Protein AF-A0A7S3U5R2-F1 (afdb_monomer_lite)

Radius of gyration: 21.7 Å; chains: 1; bounding box: 45×23×63 Å

Sequence (100 aa):
ERVALLCGLASLLRDGGDGLICQLASTNTTIVLGCMDEHAQNYASVAVIDDGSCAYPGCTDPFAPNYDSAATENDGSCEETRVGCMMPLALNYDPSATRS

Foldseek 3Di:
DVVCVVLVQFDWDDDPAFWIWGQDPVPRDIATEGACDPQFPSHDVRHPYYPVRGADEDCCPPQFPGHDPPHPDHPVPGHDAADADCDPPDPRHDVPGSHD

Organism: NCBI:txid141414

Structure (mmCIF, N/CA/C/O backbone):
data_AF-A0A7S3U5R2-F1
#
_entry.id   AF-A0A7S3U5R2-F1
#
loop_
_atom_site.group_PDB
_atom_site.id
_atom_site.type_symbol
_atom_site.label_atom_id
_atom_site.label_alt_id
_atom_site.label_comp_id
_atom_site.label_asym_id
_atom_site.label_entity_id
_atom_site.label_seq_id
_atom_site.pdbx_PDB_ins_code
_atom_site.Cartn_x
_atom_site.Cartn_y
_atom_site.Cartn_z
_atom_site.occupancy
_atom_site.B_iso_or_equiv
_atom_site.auth_seq_id
_atom_site.auth_comp_id
_atom_site.auth_asym_id
_atom_site.auth_atom_id
_atom_site.pdbx_PDB_model_num
ATOM 1 N N . GLU A 1 1 ? 0.368 6.246 18.305 1.00 51.28 1 GLU A N 1
ATOM 2 C CA . GLU A 1 1 ? 0.409 6.755 19.705 1.00 51.28 1 GLU A CA 1
ATOM 3 C C . GLU A 1 1 ? -0.968 6.977 20.374 1.00 51.28 1 GLU A C 1
ATOM 5 O O . GLU A 1 1 ? -1.008 7.406 21.519 1.00 51.28 1 GLU A O 1
ATOM 10 N N . ARG A 1 2 ? -2.110 6.634 19.741 1.00 50.72 2 ARG A N 1
ATOM 11 C CA . ARG A 1 2 ? -3.461 6.739 20.354 1.00 50.72 2 ARG A CA 1
ATOM 12 C C . ARG A 1 2 ? -3.969 5.442 21.010 1.00 50.72 2 ARG A C 1
ATOM 14 O O . ARG A 1 2 ? -4.756 5.496 21.948 1.00 50.72 2 ARG A O 1
ATOM 21 N N . VAL A 1 3 ? -3.455 4.294 20.566 1.00 49.22 3 VAL A N 1
ATOM 22 C CA . VAL A 1 3 ? -3.821 2.940 21.028 1.00 49.22 3 VAL A CA 1
ATOM 23 C C . VAL A 1 3 ? -3.430 2.686 22.494 1.00 49.22 3 VAL A C 1
ATOM 25 O O . VAL A 1 3 ? -4.206 2.128 23.269 1.00 49.22 3 VAL A O 1
ATOM 28 N N . ALA A 1 4 ? -2.261 3.180 22.917 1.00 51.50 4 ALA A N 1
ATOM 29 C CA . ALA A 1 4 ? -1.753 3.007 24.281 1.00 51.50 4 ALA A CA 1
ATOM 30 C C . ALA A 1 4 ? -2.561 3.774 25.348 1.00 51.50 4 ALA A C 1
ATOM 32 O O . ALA A 1 4 ? -2.588 3.367 26.507 1.00 51.50 4 ALA A O 1
ATOM 33 N N . LEU A 1 5 ? -3.244 4.862 24.969 1.00 53.16 5 LEU A N 1
ATOM 34 C CA . LEU A 1 5 ? -3.996 5.699 25.910 1.00 53.16 5 LEU A CA 1
ATOM 35 C C . LEU A 1 5 ? -5.366 5.095 26.273 1.00 53.16 5 LEU A C 1
ATOM 37 O O . LEU A 1 5 ? -5.863 5.328 27.369 1.00 53.16 5 LEU A O 1
ATOM 41 N N . LEU A 1 6 ? -5.954 4.292 25.376 1.00 55.44 6 LEU A N 1
ATOM 42 C CA . LEU A 1 6 ? -7.239 3.609 25.589 1.00 55.44 6 LEU A CA 1
ATOM 43 C C . LEU A 1 6 ? -7.082 2.244 26.276 1.00 55.44 6 LEU A C 1
ATOM 45 O O . LEU A 1 6 ? -7.951 1.848 27.048 1.00 55.44 6 LEU A O 1
ATOM 49 N N . CYS A 1 7 ? -5.962 1.550 26.052 1.00 58.34 7 CYS A N 1
ATOM 50 C CA . CYS A 1 7 ? -5.695 0.234 26.644 1.00 58.34 7 CYS A CA 1
ATOM 51 C C . CYS A 1 7 ? -4.792 0.285 27.899 1.00 58.34 7 CYS A C 1
ATOM 53 O O . CYS A 1 7 ? -4.473 -0.751 28.473 1.00 58.34 7 CYS A O 1
ATOM 55 N N . GLY A 1 8 ? -4.418 1.476 28.389 1.00 54.81 8 GLY A N 1
ATOM 56 C CA . GLY A 1 8 ? -3.491 1.668 29.521 1.00 54.81 8 GLY A CA 1
ATOM 57 C C . GLY A 1 8 ? -3.913 1.071 30.879 1.00 54.81 8 GLY A C 1
ATOM 58 O O . GLY A 1 8 ? -3.125 1.107 31.820 1.00 54.81 8 GLY A O 1
ATOM 59 N N . LEU A 1 9 ? -5.126 0.512 30.994 1.00 54.41 9 LEU A N 1
ATOM 60 C CA . LEU A 1 9 ? -5.636 -0.202 32.177 1.00 54.41 9 LEU A CA 1
ATOM 61 C C . LEU A 1 9 ? -6.195 -1.608 31.857 1.00 54.41 9 LEU A C 1
ATOM 63 O O . LEU A 1 9 ? -6.802 -2.228 32.729 1.00 54.41 9 LEU A O 1
ATOM 67 N N . ALA A 1 10 ? -6.038 -2.108 30.626 1.00 56.66 10 ALA A N 1
ATOM 68 C CA . ALA A 1 10 ? -6.632 -3.367 30.168 1.00 56.66 10 ALA A CA 1
ATOM 69 C C . ALA A 1 10 ? -5.574 -4.460 29.936 1.00 56.66 10 ALA A C 1
ATOM 71 O O . ALA A 1 10 ? -4.427 -4.184 29.590 1.00 56.66 10 ALA A O 1
ATOM 72 N N . SER A 1 11 ? -5.962 -5.724 30.129 1.00 60.22 11 SER A N 1
ATOM 73 C CA . SER A 1 11 ? -5.124 -6.877 29.784 1.00 60.22 11 SER A CA 1
ATOM 74 C C . SER A 1 11 ? -5.181 -7.124 28.276 1.00 60.22 11 SER A C 1
ATOM 76 O O . SER A 1 11 ? -6.268 -7.293 27.727 1.00 60.22 11 SER A O 1
ATOM 78 N N . LEU A 1 12 ? -4.015 -7.148 27.625 1.00 59.84 12 LEU A N 1
ATOM 79 C CA . LEU A 1 12 ? -3.872 -7.521 26.218 1.00 59.84 12 LEU A CA 1
ATOM 80 C C . LEU A 1 12 ? -4.066 -9.033 26.072 1.00 59.84 12 LEU A C 1
ATOM 82 O O . LEU A 1 12 ? -3.229 -9.812 26.532 1.00 59.84 12 LEU A O 1
ATOM 86 N N . LEU A 1 13 ? -5.156 -9.445 25.431 1.00 58.34 13 LEU A N 1
ATOM 87 C CA . LEU A 1 13 ? -5.396 -10.836 25.061 1.00 58.34 13 LEU A CA 1
ATOM 88 C C . LEU A 1 13 ? -5.142 -10.974 23.554 1.00 58.34 13 LEU A C 1
ATOM 90 O O . LEU A 1 13 ? -5.731 -10.251 22.750 1.00 58.34 13 LEU A O 1
ATOM 94 N N . ARG A 1 14 ? -4.215 -11.864 23.175 1.00 55.88 14 ARG A N 1
ATOM 95 C CA . ARG A 1 14 ? -3.975 -12.227 21.770 1.00 55.88 14 ARG A CA 1
ATOM 96 C C . ARG A 1 14 ? -5.029 -13.259 21.395 1.00 55.88 14 ARG A C 1
ATOM 98 O O . ARG A 1 14 ? -4.943 -14.380 21.895 1.00 55.88 14 ARG A O 1
ATOM 105 N N . ASP A 1 15 ? -6.003 -12.887 20.573 1.00 52.31 15 ASP A N 1
ATOM 106 C CA . ASP A 1 15 ? -6.906 -13.876 19.996 1.00 52.31 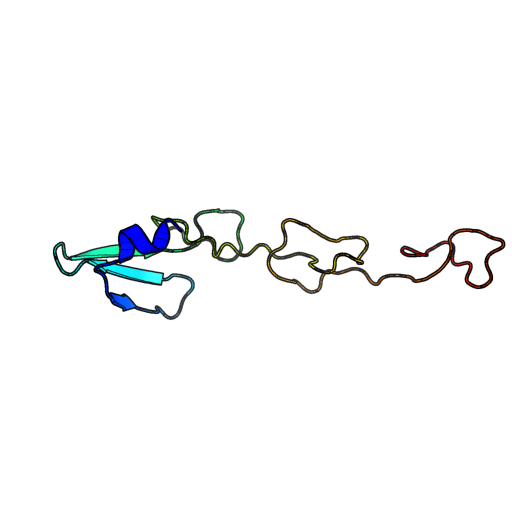15 ASP A CA 1
ATOM 107 C C . ASP A 1 15 ? -6.278 -14.443 18.719 1.00 52.31 15 ASP A C 1
ATOM 109 O O . ASP A 1 15 ? -5.510 -13.771 18.030 1.00 52.31 15 ASP A O 1
ATOM 113 N N . GLY A 1 16 ? -6.533 -15.716 18.437 1.00 51.75 16 GLY A N 1
ATOM 114 C CA . GLY A 1 16 ? -5.881 -16.472 17.362 1.00 51.75 16 GLY A CA 1
ATOM 115 C C . GLY A 1 16 ? -6.290 -16.083 15.935 1.00 51.75 16 GLY A C 1
ATOM 116 O O . GLY A 1 16 ? -6.087 -16.891 15.033 1.00 51.75 16 GLY A O 1
ATOM 117 N N . GLY A 1 17 ? -6.871 -14.899 15.732 1.00 54.09 17 GLY A N 1
ATOM 118 C CA . GLY A 1 17 ? -7.315 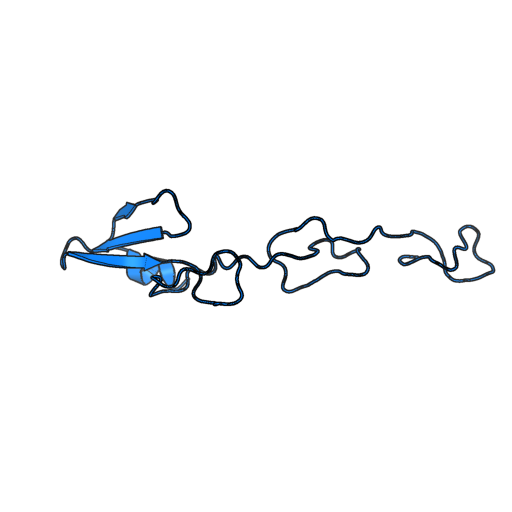-14.380 14.441 1.00 54.09 17 GLY A CA 1
ATOM 119 C C . GLY A 1 17 ? -7.401 -12.855 14.473 1.00 54.09 17 GLY A C 1
ATOM 120 O O . GLY A 1 17 ? -8.320 -12.291 15.056 1.00 54.09 17 GLY A O 1
ATOM 121 N N . ASP A 1 18 ? -6.398 -12.217 13.876 1.00 58.53 18 ASP A N 1
ATOM 122 C CA . ASP A 1 18 ? -6.433 -10.906 13.209 1.00 58.53 18 ASP A CA 1
ATOM 123 C C . ASP A 1 18 ? -6.814 -9.643 14.016 1.00 58.53 18 ASP A C 1
ATOM 125 O O . ASP A 1 18 ? -6.861 -8.556 13.444 1.00 58.53 18 ASP A O 1
ATOM 129 N N . GLY A 1 19 ? -7.007 -9.728 15.340 1.00 58.31 19 GLY A N 1
ATOM 130 C CA . GLY A 1 19 ? -7.303 -8.569 16.193 1.00 58.31 19 GLY A CA 1
ATOM 131 C C . GLY A 1 19 ? -6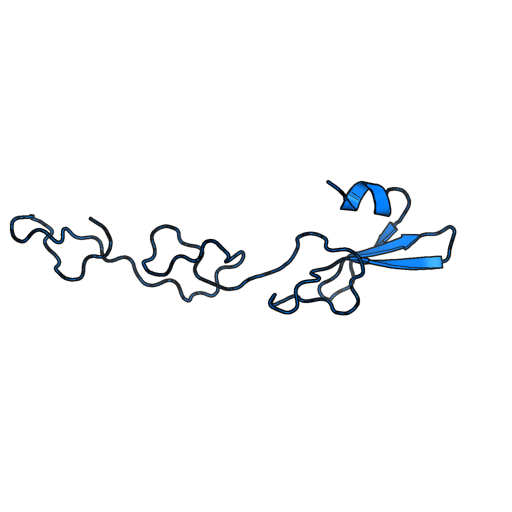.723 -8.649 17.608 1.00 58.31 19 GLY A C 1
ATOM 132 O O . GLY A 1 19 ? -6.504 -9.725 18.170 1.00 58.31 19 GLY A O 1
ATOM 133 N N . LEU A 1 20 ? -6.471 -7.483 18.209 1.00 65.19 20 LEU A N 1
ATOM 134 C CA . LEU A 1 20 ? -6.028 -7.355 19.599 1.00 65.19 20 LEU A CA 1
ATOM 135 C C . LEU A 1 20 ? -7.238 -7.026 20.479 1.00 65.19 20 LEU A C 1
ATOM 137 O O . LEU A 1 20 ? -7.976 -6.081 20.201 1.00 65.19 20 LEU A O 1
ATOM 141 N N . ILE A 1 21 ? -7.451 -7.784 21.556 1.00 71.50 21 ILE A N 1
ATOM 142 C CA . ILE A 1 21 ? -8.557 -7.531 22.486 1.00 71.50 21 ILE A CA 1
ATOM 143 C C . ILE A 1 21 ? -8.020 -6.829 23.735 1.00 71.50 21 ILE A C 1
ATOM 145 O O . ILE A 1 21 ? -7.106 -7.324 24.399 1.00 71.50 21 ILE A O 1
ATOM 149 N N . CYS A 1 22 ? -8.631 -5.695 24.084 1.00 71.94 22 CYS A N 1
ATOM 150 C CA . CYS A 1 22 ? -8.439 -5.015 25.362 1.00 71.94 22 CYS A CA 1
ATOM 151 C C . CYS A 1 22 ? -9.714 -5.153 26.201 1.00 71.94 22 CYS A C 1
ATOM 153 O O . CYS A 1 22 ? -10.764 -4.607 25.855 1.00 71.94 22 CYS A O 1
ATOM 155 N N . GLN A 1 23 ? -9.631 -5.873 27.323 1.00 69.44 23 GLN A N 1
ATOM 156 C CA . GLN A 1 23 ? -10.757 -6.028 28.245 1.00 69.44 23 GLN A CA 1
ATOM 157 C C . GLN A 1 23 ? -10.641 -5.031 29.404 1.00 69.44 23 GLN A C 1
ATOM 159 O O . GLN A 1 23 ? -9.698 -5.078 30.199 1.00 69.44 23 GLN A O 1
ATOM 164 N N . LEU A 1 24 ? -11.608 -4.118 29.514 1.00 66.50 24 LEU A N 1
ATOM 165 C CA . LEU A 1 24 ? -11.683 -3.173 30.626 1.00 66.50 24 LEU A CA 1
ATOM 166 C C . LEU A 1 24 ? -12.304 -3.868 31.843 1.00 66.50 24 LEU A C 1
ATOM 168 O O . LEU A 1 24 ? -13.516 -4.081 31.902 1.00 66.50 24 LEU A O 1
ATOM 172 N N . ALA A 1 25 ? -11.475 -4.183 32.843 1.00 62.81 25 ALA A N 1
ATOM 173 C CA . ALA A 1 25 ? -11.893 -4.891 34.059 1.00 62.81 25 ALA A CA 1
ATOM 174 C C . ALA A 1 25 ? -12.975 -4.151 34.881 1.00 62.81 25 ALA A C 1
ATOM 176 O O . ALA A 1 25 ? -13.690 -4.777 35.655 1.00 62.81 25 ALA A O 1
ATOM 177 N N . SER A 1 26 ? -13.116 -2.831 34.703 1.00 67.69 26 SER A N 1
ATOM 178 C CA . SER A 1 26 ? -14.076 -1.995 35.444 1.00 67.69 26 SER A CA 1
ATOM 179 C C . SER A 1 26 ? -15.498 -2.013 34.859 1.00 67.69 26 SER A C 1
ATOM 181 O O . SER A 1 26 ? -16.474 -1.859 35.587 1.00 67.69 26 SER A O 1
ATOM 183 N N . THR A 1 27 ? -15.639 -2.216 33.545 1.00 66.81 27 THR A N 1
ATOM 184 C CA . THR A 1 27 ? -16.929 -2.079 32.837 1.00 66.81 27 THR A CA 1
ATOM 185 C C . THR A 1 27 ? -17.362 -3.346 32.104 1.00 66.81 27 THR A C 1
ATOM 187 O O . THR A 1 27 ? -18.405 -3.342 31.454 1.00 66.81 27 THR A O 1
ATOM 190 N N . ASN A 1 28 ? -16.569 -4.424 32.179 1.00 71.62 28 ASN A N 1
ATOM 191 C CA . ASN A 1 28 ? -16.732 -5.634 31.366 1.00 71.62 28 ASN A CA 1
ATOM 192 C C . ASN A 1 28 ? -16.908 -5.311 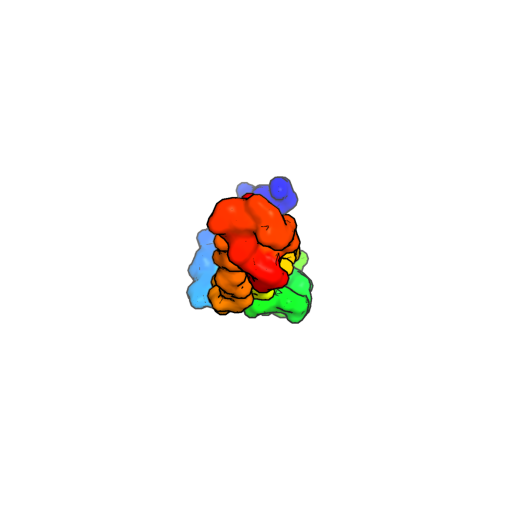29.866 1.00 71.62 28 ASN A C 1
ATOM 194 O O . ASN A 1 28 ? -17.628 -5.989 29.135 1.00 71.62 28 ASN A O 1
ATOM 198 N N . THR A 1 29 ? -16.279 -4.220 29.421 1.00 74.19 29 THR A N 1
ATOM 199 C CA . THR A 1 29 ? -16.307 -3.770 28.031 1.00 74.19 29 THR A CA 1
ATOM 200 C C . THR A 1 29 ? -15.149 -4.414 27.296 1.00 74.19 29 THR A C 1
ATOM 202 O O . THR A 1 29 ? -13.997 -4.316 27.725 1.00 74.19 29 THR A O 1
ATOM 205 N N . THR A 1 30 ? -15.472 -5.056 26.180 1.00 77.62 30 THR A N 1
ATOM 206 C CA . THR A 1 30 ? -14.488 -5.610 25.256 1.00 77.62 30 THR A CA 1
ATOM 207 C C . THR A 1 30 ? -14.246 -4.581 24.168 1.00 77.62 30 THR A C 1
ATOM 209 O O . THR A 1 30 ? -15.179 -4.188 23.471 1.00 77.62 30 THR A O 1
ATOM 212 N N . ILE A 1 31 ? -13.008 -4.118 24.054 1.00 80.06 31 ILE A N 1
ATOM 213 C CA . ILE A 1 31 ? -12.569 -3.266 22.957 1.00 80.06 31 ILE A CA 1
ATOM 214 C C . ILE A 1 31 ? -11.803 -4.159 21.997 1.00 80.06 31 ILE A C 1
ATOM 216 O O . ILE A 1 31 ? -10.794 -4.755 22.378 1.00 80.06 31 ILE A O 1
ATOM 220 N N . VAL A 1 32 ? -12.299 -4.248 20.768 1.00 81.75 32 VAL A N 1
ATOM 221 C CA . VAL A 1 32 ? -11.615 -4.949 19.687 1.00 81.75 32 VAL A CA 1
ATOM 222 C C . VAL A 1 32 ? -10.840 -3.924 18.877 1.00 81.75 32 VAL A C 1
ATOM 224 O O . VAL A 1 32 ? -11.408 -2.932 18.408 1.00 81.75 32 VAL A O 1
ATOM 227 N N . LEU A 1 33 ? -9.541 -4.158 18.760 1.00 83.94 33 LEU A N 1
ATOM 228 C CA . LEU A 1 33 ? -8.644 -3.412 17.901 1.00 83.94 33 LEU A CA 1
ATOM 229 C C . LEU A 1 33 ? -8.309 -4.253 16.673 1.00 83.94 33 LEU A C 1
ATOM 231 O O . LEU A 1 33 ? -8.175 -5.474 16.771 1.00 83.94 33 LEU A O 1
ATOM 235 N N . GLY A 1 34 ? -8.169 -3.582 15.542 1.00 86.19 34 GLY A N 1
ATOM 236 C CA . GLY A 1 34 ? -7.801 -4.190 14.273 1.00 86.19 34 GLY A CA 1
ATOM 237 C C . GLY A 1 34 ? -7.978 -3.188 13.143 1.00 86.19 34 GLY A C 1
ATOM 238 O O . GLY A 1 34 ? -8.385 -2.048 13.377 1.00 86.19 34 GLY A O 1
ATOM 239 N N . CYS A 1 35 ? -7.698 -3.613 11.917 1.00 92.75 35 CYS A N 1
ATOM 240 C CA . CYS A 1 35 ? -7.870 -2.753 10.757 1.00 92.75 35 CYS A CA 1
ATOM 241 C C . CYS A 1 35 ? -9.348 -2.394 10.532 1.00 92.75 35 CYS A C 1
ATOM 243 O O . CYS A 1 35 ? -10.199 -3.282 10.458 1.00 92.75 35 CYS A O 1
ATOM 245 N N . MET A 1 36 ? -9.655 -1.101 10.384 1.00 93.12 36 MET A N 1
ATOM 246 C CA . MET A 1 36 ? -11.019 -0.629 10.104 1.00 93.12 36 MET A CA 1
ATOM 247 C C . MET A 1 36 ? -11.273 -0.322 8.618 1.00 93.12 36 MET A C 1
ATOM 249 O O . MET A 1 36 ? -12.401 0.022 8.262 1.00 93.12 36 MET A O 1
ATOM 253 N N . ASP A 1 37 ? -10.258 -0.435 7.758 1.00 94.38 37 ASP A N 1
ATOM 254 C CA . ASP A 1 37 ? -10.393 -0.238 6.312 1.00 94.38 37 ASP A CA 1
ATOM 255 C C . ASP A 1 37 ? -10.917 -1.506 5.627 1.00 94.38 37 ASP A C 1
ATOM 257 O O . ASP A 1 37 ? -10.272 -2.551 5.665 1.00 94.38 37 ASP A O 1
ATOM 261 N N . GLU A 1 38 ? -12.074 -1.402 4.971 1.00 95.56 38 GLU A N 1
ATOM 262 C CA . GLU A 1 38 ? -12.721 -2.499 4.239 1.00 95.56 38 GLU A CA 1
ATOM 263 C C . GLU A 1 38 ? -11.929 -2.988 3.016 1.00 95.56 38 GLU A C 1
ATOM 265 O O . GLU A 1 38 ? -12.196 -4.077 2.508 1.00 95.56 38 GLU A O 1
ATOM 270 N N . HIS A 1 39 ? -10.954 -2.204 2.546 1.00 92.12 39 HIS A N 1
ATOM 271 C CA . HIS A 1 39 ? -10.083 -2.568 1.429 1.00 92.12 39 HIS A CA 1
ATOM 272 C C . HIS A 1 39 ? -8.816 -3.311 1.870 1.00 92.12 39 HIS A C 1
ATOM 274 O O . HIS A 1 39 ? -8.077 -3.803 1.017 1.00 92.12 39 HIS A O 1
ATOM 280 N N . ALA A 1 40 ? -8.542 -3.391 3.174 1.00 94.25 40 ALA A N 1
ATOM 281 C CA . ALA A 1 40 ? -7.397 -4.126 3.690 1.00 94.25 40 ALA A CA 1
ATOM 282 C C . ALA A 1 40 ? -7.686 -5.631 3.773 1.00 94.25 40 ALA A C 1
ATOM 284 O O . ALA A 1 40 ? -8.799 -6.065 4.078 1.00 94.25 40 ALA A O 1
ATOM 285 N N . GLN A 1 41 ? -6.655 -6.450 3.575 1.00 93.69 41 GLN A N 1
ATOM 286 C CA . GLN A 1 41 ? -6.767 -7.911 3.612 1.00 93.69 41 GLN A CA 1
ATOM 287 C C . GLN A 1 41 ? -7.137 -8.445 5.005 1.00 93.69 41 GLN A C 1
ATOM 289 O O . GLN A 1 41 ? -7.771 -9.490 5.123 1.00 93.69 41 GLN A O 1
ATOM 294 N N . ASN A 1 42 ? -6.756 -7.725 6.058 1.00 92.00 42 ASN A N 1
ATOM 295 C CA . ASN A 1 42 ? -7.055 -8.038 7.455 1.00 92.00 42 ASN A CA 1
ATOM 296 C C . ASN A 1 42 ? -8.138 -7.119 8.046 1.00 92.00 42 ASN A C 1
ATOM 298 O O . ASN A 1 42 ? -8.112 -6.821 9.242 1.00 92.00 42 ASN A O 1
ATOM 302 N N . TYR A 1 43 ? -9.076 -6.648 7.217 1.00 93.00 43 TYR A N 1
ATOM 303 C CA . TYR A 1 43 ? -10.226 -5.880 7.684 1.00 93.00 43 TYR A CA 1
ATOM 304 C C . TYR A 1 43 ? -10.968 -6.611 8.812 1.00 93.00 43 TYR A C 1
ATOM 306 O O . TYR A 1 43 ? -11.461 -7.730 8.647 1.00 93.00 43 TYR A O 1
ATOM 314 N N . ALA A 1 44 ? -11.105 -5.942 9.952 1.00 90.31 44 ALA A N 1
ATOM 315 C CA . ALA A 1 44 ? -11.818 -6.440 11.112 1.00 90.31 44 ALA A CA 1
ATOM 316 C C . ALA A 1 44 ? -13.120 -5.650 11.289 1.00 90.31 44 ALA A C 1
ATOM 318 O O . ALA A 1 44 ? -13.152 -4.599 11.924 1.00 90.31 44 ALA A O 1
ATOM 319 N N . SER A 1 45 ? -14.242 -6.192 10.806 1.00 91.75 45 SER A N 1
ATOM 320 C CA . SER A 1 45 ? -15.555 -5.525 10.898 1.00 91.75 45 SER A CA 1
ATOM 321 C C . SER A 1 45 ? -16.050 -5.288 12.331 1.00 91.75 45 SER A C 1
ATOM 323 O O . SER A 1 45 ? -16.990 -4.529 12.555 1.00 91.75 45 SER A O 1
ATOM 325 N N . VAL A 1 46 ? -15.460 -5.989 13.302 1.00 87.50 46 VAL A N 1
ATOM 326 C CA . VAL A 1 46 ? -15.744 -5.853 14.737 1.00 87.50 46 VAL A CA 1
ATOM 327 C C . VAL A 1 46 ? -14.807 -4.865 15.436 1.00 87.50 46 VAL A C 1
ATOM 329 O O . VAL A 1 46 ? -15.052 -4.535 16.597 1.00 87.50 46 VAL A O 1
ATOM 332 N N . ALA A 1 47 ? -13.747 -4.400 14.765 1.00 87.00 47 ALA A N 1
ATOM 333 C CA . ALA A 1 47 ? -12.836 -3.416 15.325 1.00 87.00 47 ALA A CA 1
ATOM 334 C C . ALA A 1 47 ? -13.554 -2.077 15.508 1.00 87.00 47 ALA A C 1
ATOM 336 O O . ALA A 1 47 ? -14.232 -1.568 14.617 1.00 87.00 47 ALA A O 1
ATOM 337 N N . VAL A 1 48 ? -13.395 -1.500 16.695 1.00 86.06 48 VAL A N 1
ATOM 338 C CA . VAL A 1 48 ? -13.938 -0.174 17.037 1.00 86.06 48 VAL A CA 1
ATOM 339 C C . VAL A 1 48 ? -12.846 0.890 17.103 1.00 86.06 48 VAL A C 1
ATOM 341 O O . VAL A 1 48 ? -13.141 2.078 17.227 1.00 86.06 48 VAL A O 1
ATOM 344 N N . ILE A 1 49 ? -11.585 0.457 17.053 1.00 85.50 49 ILE A N 1
AT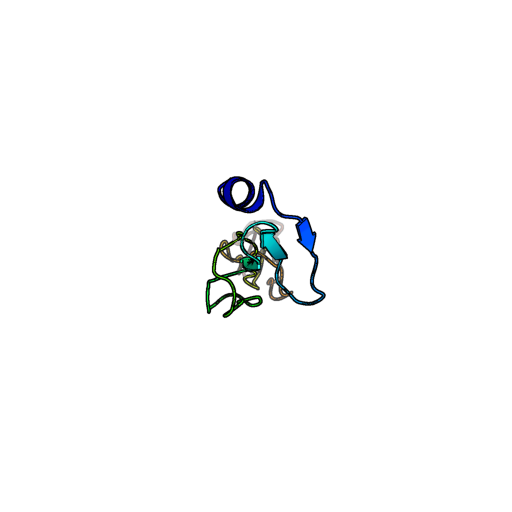OM 345 C CA . ILE A 1 49 ? -10.394 1.298 17.032 1.00 85.50 49 ILE A CA 1
ATOM 346 C C . ILE A 1 49 ? -9.424 0.712 16.012 1.00 85.50 49 ILE A C 1
ATOM 348 O O . ILE A 1 49 ? -9.014 -0.442 16.147 1.00 85.50 49 ILE A O 1
ATOM 352 N N . ASP A 1 50 ? -9.022 1.550 15.061 1.00 88.00 50 ASP A N 1
ATOM 353 C CA . ASP A 1 50 ? -7.940 1.250 14.134 1.00 88.00 50 ASP A CA 1
ATOM 354 C C . ASP A 1 50 ? -6.602 1.237 14.886 1.00 88.00 50 ASP A C 1
ATOM 356 O O . ASP A 1 50 ? -6.243 2.201 15.578 1.00 88.00 50 ASP A O 1
ATOM 360 N N . ASP A 1 51 ? -5.883 0.122 14.795 1.00 85.50 51 ASP A N 1
ATOM 361 C CA . ASP A 1 51 ? -4.573 -0.060 15.421 1.00 85.50 51 ASP A CA 1
ATOM 362 C C . ASP A 1 51 ? -3.394 0.156 14.465 1.00 85.50 51 ASP A C 1
ATOM 364 O O . ASP A 1 51 ? -2.241 0.015 14.877 1.00 85.50 51 ASP A O 1
ATOM 368 N N . GLY A 1 52 ? -3.665 0.553 13.221 1.00 87.38 52 GLY A N 1
ATOM 369 C CA . GLY A 1 52 ? -2.674 0.722 12.169 1.00 87.38 52 GLY A CA 1
ATOM 370 C C . GLY A 1 52 ? -2.125 -0.596 11.628 1.00 87.38 52 GLY A C 1
ATOM 371 O O . GLY A 1 52 ? -1.087 -0.574 10.972 1.00 87.38 52 GLY A O 1
ATOM 372 N N . SER A 1 53 ? -2.772 -1.733 11.912 1.00 89.25 53 SER A N 1
ATOM 373 C CA . SER A 1 53 ? -2.341 -3.046 11.418 1.00 89.25 53 SER A CA 1
ATOM 374 C C . SER A 1 53 ? -2.802 -3.363 9.994 1.00 89.25 53 SER A C 1
ATOM 376 O O . SER A 1 53 ? -2.491 -4.448 9.514 1.00 89.25 53 SER A O 1
ATOM 378 N N . CYS A 1 54 ? -3.537 -2.468 9.321 1.00 93.44 54 CYS A N 1
ATOM 379 C CA . CYS A 1 54 ? -4.073 -2.703 7.978 1.00 93.44 54 CYS A CA 1
ATOM 380 C C . CYS A 1 54 ? -3.013 -3.213 6.993 1.00 93.44 54 CYS A C 1
ATOM 382 O O . CYS A 1 54 ? -1.971 -2.588 6.800 1.00 93.44 54 CYS A O 1
ATOM 384 N N . ALA A 1 55 ? -3.313 -4.355 6.381 1.00 94.38 55 ALA A N 1
ATOM 385 C CA . ALA A 1 55 ? -2.467 -5.075 5.454 1.00 94.38 55 ALA A CA 1
ATOM 386 C C . ALA A 1 55 ? -2.965 -4.869 4.022 1.00 94.38 55 ALA A C 1
ATOM 388 O O . ALA A 1 55 ? -4.059 -5.312 3.661 1.00 94.38 55 ALA A O 1
ATOM 389 N N . TYR A 1 56 ? -2.145 -4.217 3.206 1.00 95.75 56 TYR A N 1
ATOM 390 C CA . TYR A 1 56 ? -2.385 -4.005 1.786 1.00 95.75 56 TYR A CA 1
ATOM 391 C C . TYR A 1 56 ? -1.347 -4.809 0.990 1.00 95.75 56 TYR A C 1
ATOM 393 O O . TYR A 1 56 ? -0.159 -4.468 1.036 1.00 95.75 56 TYR A O 1
ATOM 401 N N . PRO A 1 57 ? -1.758 -5.895 0.311 1.00 95.50 57 PRO A N 1
ATOM 402 C CA . PRO A 1 57 ? -0.866 -6.669 -0.540 1.00 95.50 57 PRO A CA 1
ATOM 403 C C . PRO A 1 57 ? -0.490 -5.876 -1.796 1.00 95.50 57 PRO A C 1
ATOM 405 O O . PRO A 1 57 ? -1.345 -5.260 -2.430 1.00 95.50 57 PRO A O 1
ATOM 408 N N . GLY A 1 58 ? 0.787 -5.921 -2.162 1.00 96.50 58 GLY A N 1
ATOM 409 C CA . GLY A 1 58 ? 1.295 -5.385 -3.421 1.00 96.50 58 GLY A CA 1
ATOM 410 C C . GLY A 1 58 ? 2.817 -5.453 -3.485 1.00 96.50 58 GLY A C 1
ATOM 411 O O . GLY A 1 58 ? 3.475 -5.983 -2.586 1.00 96.50 58 GLY A O 1
ATOM 412 N N . CYS A 1 59 ? 3.416 -4.894 -4.535 1.00 97.56 59 CYS A N 1
ATOM 413 C CA . CYS A 1 59 ? 4.867 -4.917 -4.645 1.00 97.56 59 CYS A CA 1
ATOM 414 C C . CYS A 1 59 ? 5.528 -3.891 -3.715 1.00 97.56 59 CYS A C 1
ATOM 416 O O . CYS A 1 59 ? 5.414 -2.684 -3.919 1.00 97.56 59 CYS A O 1
ATOM 418 N N . THR A 1 60 ? 6.305 -4.378 -2.745 1.00 96.62 60 THR A N 1
ATOM 419 C CA . THR A 1 60 ? 7.046 -3.532 -1.793 1.00 96.62 60 THR A CA 1
ATOM 420 C C . THR A 1 60 ? 8.496 -3.257 -2.197 1.00 96.62 60 THR A C 1
ATOM 422 O O . THR A 1 60 ? 9.202 -2.552 -1.476 1.00 96.62 60 THR A O 1
ATOM 425 N N . ASP A 1 61 ? 8.969 -3.801 -3.326 1.00 94.50 61 ASP A N 1
ATOM 426 C CA . ASP A 1 61 ? 10.318 -3.524 -3.827 1.00 94.50 61 ASP A CA 1
ATOM 427 C C . ASP A 1 61 ? 10.349 -2.145 -4.512 1.00 94.50 61 ASP A C 1
ATOM 429 O O . ASP A 1 61 ? 9.774 -2.000 -5.591 1.00 94.50 61 ASP A O 1
ATOM 433 N N . PRO A 1 62 ? 11.040 -1.135 -3.945 1.00 92.38 62 PRO A N 1
ATOM 434 C CA . PRO A 1 62 ? 11.093 0.215 -4.510 1.00 92.38 62 PRO A CA 1
ATOM 435 C C . PRO A 1 62 ? 11.818 0.291 -5.860 1.00 92.38 62 PRO A C 1
ATOM 437 O O . PRO A 1 62 ? 11.827 1.347 -6.493 1.00 92.38 62 PRO A O 1
ATOM 440 N N . PHE A 1 63 ? 12.477 -0.786 -6.282 1.00 87.75 63 PHE A N 1
ATOM 441 C CA . PHE A 1 63 ? 13.155 -0.872 -7.568 1.00 87.75 63 PHE A CA 1
ATOM 442 C C . PHE A 1 63 ? 12.348 -1.615 -8.629 1.00 87.75 63 PHE A C 1
ATOM 444 O O . PHE A 1 63 ? 12.709 -1.533 -9.804 1.00 87.75 63 PHE A O 1
ATOM 451 N N . ALA A 1 64 ? 11.275 -2.304 -8.240 1.00 92.81 64 ALA A N 1
ATOM 452 C CA . ALA A 1 64 ? 10.411 -2.982 -9.185 1.00 92.81 64 ALA A CA 1
ATOM 453 C C . ALA A 1 64 ? 9.595 -1.964 -10.009 1.00 92.81 64 ALA A C 1
ATOM 455 O O . ALA A 1 64 ? 9.144 -0.946 -9.474 1.00 92.81 64 ALA A O 1
ATOM 456 N N . PRO A 1 65 ? 9.348 -2.235 -11.304 1.00 91.12 65 PRO A N 1
ATOM 457 C CA . PRO A 1 65 ? 8.531 -1.376 -12.168 1.00 91.12 65 PRO A CA 1
ATOM 458 C C . PRO A 1 65 ? 7.118 -1.104 -11.640 1.00 91.12 65 PRO A C 1
ATOM 460 O O . PRO A 1 65 ? 6.542 -0.054 -11.917 1.00 91.12 65 PRO A O 1
ATOM 463 N N . ASN A 1 66 ? 6.567 -2.052 -10.886 1.00 94.19 66 ASN A N 1
ATOM 464 C CA . ASN A 1 66 ? 5.224 -2.014 -10.326 1.00 94.19 66 ASN A CA 1
ATOM 465 C C . ASN A 1 66 ? 5.212 -1.772 -8.809 1.00 94.19 66 ASN A C 1
ATOM 467 O O . ASN A 1 66 ? 4.277 -2.210 -8.143 1.00 94.19 66 ASN A O 1
ATOM 471 N N . TYR A 1 67 ? 6.232 -1.096 -8.265 1.00 95.19 67 TYR A N 1
ATOM 472 C CA . TYR A 1 67 ? 6.256 -0.683 -6.861 1.00 95.19 67 TYR A CA 1
ATOM 473 C C . TYR A 1 67 ? 4.967 0.045 -6.458 1.00 95.19 67 TYR A C 1
ATOM 475 O O . TYR A 1 67 ? 4.589 1.047 -7.073 1.00 95.19 67 TYR A O 1
ATOM 483 N N . ASP A 1 68 ? 4.337 -0.430 -5.387 1.00 96.50 68 ASP A N 1
ATOM 484 C CA . ASP A 1 68 ? 3.171 0.190 -4.777 1.00 96.50 68 ASP A CA 1
ATOM 485 C C . ASP A 1 68 ? 3.545 0.764 -3.407 1.00 96.50 68 ASP A C 1
ATOM 487 O O . ASP A 1 68 ? 3.814 0.045 -2.448 1.00 96.50 68 ASP A O 1
ATOM 491 N N . SER A 1 69 ? 3.530 2.094 -3.299 1.00 96.00 69 SER A N 1
ATOM 492 C CA . SER A 1 69 ? 3.815 2.786 -2.039 1.00 96.00 69 SER A CA 1
ATOM 493 C C . SER A 1 69 ? 2.750 2.595 -0.954 1.00 96.00 69 SER A C 1
ATOM 495 O O . SER A 1 69 ? 3.012 2.940 0.197 1.00 96.00 69 SER A O 1
ATOM 497 N N . ALA A 1 70 ? 1.553 2.123 -1.312 1.00 93.38 70 ALA A N 1
ATOM 498 C CA . ALA A 1 70 ? 0.499 1.787 -0.362 1.00 93.38 70 ALA A CA 1
ATOM 499 C C . ALA A 1 70 ? 0.606 0.340 0.143 1.00 93.38 70 ALA A C 1
ATOM 501 O O . ALA A 1 70 ? 0.003 0.024 1.168 1.00 93.38 70 ALA A O 1
ATOM 502 N N . ALA A 1 71 ? 1.385 -0.519 -0.526 1.00 95.69 71 ALA A N 1
ATOM 503 C CA . ALA A 1 71 ? 1.568 -1.898 -0.103 1.00 95.69 71 ALA A CA 1
ATOM 504 C C . ALA A 1 71 ? 2.344 -1.969 1.219 1.00 95.69 71 ALA A C 1
ATOM 506 O O . ALA A 1 71 ? 3.448 -1.438 1.360 1.00 95.69 71 ALA A O 1
ATOM 507 N N . THR A 1 72 ? 1.770 -2.663 2.195 1.00 94.31 72 THR A N 1
ATOM 508 C CA . THR A 1 72 ? 2.404 -2.934 3.494 1.00 94.31 72 THR A CA 1
ATOM 509 C C . THR A 1 72 ? 2.953 -4.354 3.567 1.00 94.31 72 THR A C 1
ATOM 511 O O . THR A 1 72 ? 3.798 -4.638 4.415 1.00 94.31 72 THR A O 1
ATOM 514 N N . GLU A 1 73 ? 2.498 -5.242 2.680 1.00 94.69 73 GLU A N 1
ATOM 515 C CA . GLU A 1 73 ? 2.942 -6.629 2.580 1.00 94.69 73 GLU A CA 1
ATOM 516 C C . GLU A 1 73 ? 3.280 -6.979 1.131 1.00 94.69 73 GLU A C 1
ATOM 518 O O . GLU A 1 73 ? 2.544 -6.631 0.210 1.00 94.69 73 GLU A O 1
ATOM 523 N N . ASN A 1 74 ? 4.399 -7.683 0.933 1.00 95.50 74 ASN A N 1
ATOM 524 C CA . ASN A 1 74 ? 4.781 -8.159 -0.392 1.00 95.50 74 ASN A CA 1
ATOM 525 C C . ASN A 1 74 ? 3.927 -9.371 -0.773 1.00 95.50 74 ASN A C 1
ATOM 527 O O . ASN A 1 74 ? 3.982 -10.398 -0.096 1.00 95.50 74 ASN A O 1
ATOM 531 N N . ASP A 1 75 ? 3.181 -9.267 -1.865 1.00 95.81 75 ASP A N 1
ATOM 532 C CA . ASP A 1 75 ? 2.313 -10.333 -2.378 1.00 95.81 75 ASP A CA 1
ATOM 533 C C . ASP A 1 75 ? 2.997 -11.235 -3.423 1.00 95.81 75 ASP A C 1
ATOM 535 O O . ASP A 1 75 ? 2.390 -12.162 -3.960 1.00 95.81 75 ASP A O 1
ATOM 539 N N . GLY A 1 76 ? 4.276 -10.984 -3.710 1.00 95.06 76 GLY A N 1
ATOM 540 C CA . GLY A 1 76 ? 5.042 -11.678 -4.738 1.00 95.06 76 GLY A CA 1
ATOM 541 C C . GLY A 1 76 ? 4.738 -11.209 -6.161 1.00 95.06 76 GLY A C 1
ATOM 542 O O . GLY A 1 76 ? 5.240 -11.821 -7.103 1.00 95.06 76 GLY A O 1
ATOM 543 N N . SER A 1 77 ? 3.958 -10.136 -6.349 1.00 95.38 77 SER A N 1
ATOM 544 C CA . SER A 1 77 ? 3.636 -9.596 -7.672 1.00 95.38 77 SER A CA 1
ATOM 545 C C . SER A 1 77 ? 4.748 -8.733 -8.269 1.00 95.38 77 SER A C 1
ATOM 547 O O . SER A 1 77 ? 4.578 -8.237 -9.383 1.00 95.38 77 SER A O 1
ATOM 549 N N . CYS A 1 78 ? 5.847 -8.485 -7.547 1.00 96.12 78 CYS A N 1
ATOM 550 C CA . CYS A 1 78 ? 6.917 -7.606 -8.013 1.00 96.12 78 CYS A CA 1
ATOM 551 C C . CYS A 1 78 ? 7.474 -8.054 -9.367 1.00 96.12 78 CYS A C 1
ATOM 553 O O . CYS A 1 78 ? 7.909 -9.192 -9.542 1.00 96.12 78 CYS A O 1
ATOM 555 N N . GLU A 1 79 ? 7.476 -7.134 -10.325 1.00 92.81 79 GLU A N 1
ATOM 556 C CA . GLU A 1 79 ? 8.064 -7.361 -11.634 1.00 92.81 79 GLU A CA 1
ATOM 557 C C . GLU A 1 79 ? 9.593 -7.323 -11.547 1.00 92.81 79 GLU A C 1
ATOM 559 O O . GLU A 1 79 ? 10.190 -6.473 -10.883 1.00 92.81 79 GLU A O 1
ATOM 564 N N . GLU A 1 80 ? 10.237 -8.250 -12.256 1.00 89.12 80 GLU A N 1
ATOM 565 C CA . GLU A 1 80 ? 11.694 -8.336 -12.323 1.00 89.12 80 GLU A CA 1
ATOM 566 C C . GLU A 1 80 ? 12.301 -7.048 -12.889 1.00 89.12 80 GLU A C 1
ATOM 568 O O . GLU A 1 80 ? 11.928 -6.554 -13.959 1.00 89.12 80 GLU A O 1
ATOM 573 N N . THR A 1 81 ? 13.304 -6.525 -12.188 1.00 86.94 81 THR A N 1
ATOM 574 C CA . THR A 1 81 ? 14.044 -5.357 -12.660 1.00 86.94 81 THR A CA 1
ATOM 575 C C . THR A 1 81 ? 15.013 -5.775 -13.762 1.00 86.94 81 THR A C 1
ATOM 577 O O . THR A 1 81 ? 15.933 -6.562 -13.536 1.00 86.94 81 THR A O 1
ATOM 580 N N . ARG A 1 82 ? 14.870 -5.204 -14.961 1.00 87.94 82 ARG A N 1
ATOM 581 C CA . ARG A 1 82 ? 15.837 -5.385 -16.049 1.00 87.94 82 ARG A CA 1
ATOM 582 C C . ARG A 1 82 ? 16.902 -4.307 -15.965 1.00 87.94 82 ARG A C 1
ATOM 584 O O . ARG A 1 82 ? 16.635 -3.145 -16.272 1.00 87.94 82 ARG A O 1
ATOM 591 N N . VAL A 1 83 ? 18.100 -4.705 -15.539 1.00 89.50 83 VAL A N 1
ATOM 592 C CA . VAL A 1 83 ? 19.254 -3.807 -15.444 1.00 89.50 83 VAL A CA 1
ATOM 593 C C . VAL A 1 83 ? 19.899 -3.645 -16.818 1.00 89.50 83 VAL A C 1
ATOM 595 O O . VAL A 1 83 ? 20.407 -4.606 -17.392 1.00 89.50 83 VAL A O 1
ATOM 598 N N . GLY A 1 84 ? 19.910 -2.420 -17.328 1.00 90.38 84 GLY A N 1
ATOM 599 C CA . GLY A 1 84 ? 20.469 -2.074 -18.625 1.00 90.38 84 GLY A CA 1
ATOM 600 C C . GLY A 1 84 ? 20.260 -0.601 -18.958 1.00 90.38 84 GLY A C 1
ATOM 601 O O . GLY A 1 84 ? 19.381 0.075 -18.433 1.00 90.38 84 GLY A O 1
ATOM 602 N N . CYS A 1 85 ? 21.063 -0.069 -19.865 1.00 92.69 85 CYS A N 1
ATOM 603 C CA . CYS A 1 85 ? 20.846 1.286 -20.356 1.00 92.69 85 CYS A CA 1
ATOM 604 C C . CYS A 1 85 ? 19.863 1.257 -21.532 1.00 92.69 85 CYS A C 1
ATOM 606 O O . CYS A 1 85 ? 20.060 0.498 -22.472 1.00 92.69 85 CYS A O 1
ATOM 608 N N . MET A 1 86 ? 18.883 2.163 -21.581 1.00 91.38 86 MET A N 1
ATOM 609 C CA . MET A 1 86 ? 18.038 2.334 -22.782 1.00 91.38 86 MET A CA 1
ATOM 610 C C . MET A 1 86 ? 18.743 3.119 -23.909 1.00 91.38 86 MET A C 1
ATOM 612 O O . MET A 1 86 ? 18.165 3.371 -24.965 1.00 91.38 86 MET A O 1
ATOM 616 N N . MET A 1 87 ? 19.994 3.536 -23.695 1.00 91.44 87 MET A N 1
ATOM 617 C CA . MET A 1 87 ? 20.800 4.273 -24.670 1.00 91.44 87 MET A CA 1
ATOM 618 C C . MET A 1 87 ? 21.479 3.314 -25.663 1.00 91.44 87 MET A C 1
ATOM 620 O O . MET A 1 87 ? 22.323 2.533 -25.228 1.00 91.44 87 MET A O 1
ATOM 624 N N . PRO A 1 88 ? 21.222 3.408 -26.984 1.00 93.31 88 PRO A N 1
ATOM 625 C CA . PRO A 1 88 ? 21.746 2.455 -27.978 1.00 93.31 88 PRO A CA 1
ATOM 626 C C . PRO A 1 88 ? 23.275 2.368 -28.088 1.00 93.31 88 PRO A C 1
ATOM 628 O O . PRO A 1 88 ? 23.795 1.436 -28.690 1.00 93.31 88 PRO A O 1
ATOM 631 N N . LEU A 1 89 ? 24.001 3.347 -27.540 1.00 94.31 89 LEU A N 1
ATOM 632 C CA . LEU A 1 89 ? 25.467 3.383 -27.534 1.00 94.31 89 LEU A CA 1
ATOM 633 C C . LEU A 1 89 ? 26.078 2.897 -26.206 1.00 94.31 89 LEU A C 1
ATOM 635 O O . LEU A 1 89 ? 27.298 2.924 -26.051 1.00 94.31 89 LEU A O 1
ATOM 639 N N . ALA A 1 90 ? 25.264 2.485 -25.233 1.00 94.19 90 ALA A N 1
ATOM 640 C CA . ALA A 1 90 ? 25.761 1.964 -23.967 1.00 94.19 90 ALA A CA 1
ATOM 641 C C . ALA A 1 90 ? 26.264 0.521 -24.112 1.00 94.19 90 ALA A C 1
ATOM 643 O O . ALA A 1 90 ? 25.690 -0.284 -24.844 1.00 94.19 90 ALA A O 1
ATOM 644 N N . LEU A 1 91 ? 27.314 0.175 -23.360 1.00 93.81 91 LEU A N 1
ATOM 645 C CA . LEU A 1 91 ? 27.879 -1.179 -23.351 1.00 93.81 91 LEU A CA 1
ATOM 646 C C . LEU A 1 91 ? 26.869 -2.232 -22.858 1.00 93.81 91 LEU A C 1
ATOM 648 O O . LEU A 1 91 ? 26.893 -3.368 -23.319 1.00 93.81 91 LEU A O 1
ATOM 652 N N . ASN A 1 92 ? 25.974 -1.845 -21.946 1.00 91.56 92 ASN A N 1
ATOM 653 C CA . ASN A 1 92 ? 24.875 -2.654 -21.420 1.00 91.56 92 ASN A CA 1
ATOM 654 C C . ASN A 1 92 ? 23.515 -2.218 -21.998 1.00 91.56 92 ASN A C 1
ATOM 656 O O . ASN A 1 92 ? 22.536 -2.152 -21.255 1.00 91.56 92 ASN A O 1
ATOM 660 N N . TYR A 1 93 ? 23.454 -1.848 -23.286 1.00 93.69 93 TYR A N 1
ATOM 661 C CA . TYR A 1 93 ? 22.190 -1.471 -23.922 1.00 93.69 93 TYR A CA 1
ATOM 662 C C . TYR A 1 93 ? 21.164 -2.610 -23.848 1.00 93.69 93 TYR A C 1
ATOM 664 O O . TYR A 1 93 ? 21.397 -3.693 -24.384 1.00 93.69 93 TYR A O 1
ATOM 672 N N . ASP A 1 94 ? 20.018 -2.334 -23.232 1.00 92.56 94 ASP A N 1
ATOM 673 C CA . ASP A 1 94 ? 18.837 -3.193 -23.252 1.00 92.56 94 ASP A CA 1
ATOM 674 C C . ASP A 1 94 ? 17.599 -2.297 -23.475 1.00 92.56 94 ASP A C 1
ATOM 676 O O . ASP A 1 94 ? 17.273 -1.470 -22.618 1.00 92.56 94 ASP A O 1
ATOM 680 N N . PRO A 1 95 ? 16.900 -2.411 -24.625 1.00 91.38 95 PRO A N 1
ATOM 681 C CA . PRO A 1 95 ? 15.706 -1.613 -24.915 1.00 91.38 95 PRO A CA 1
ATOM 682 C C . PRO A 1 95 ? 14.527 -1.910 -23.982 1.00 91.38 95 PRO A C 1
ATOM 684 O O . PRO A 1 95 ? 13.575 -1.136 -23.956 1.00 91.38 95 PRO A O 1
ATOM 687 N N . SER A 1 96 ? 14.574 -3.027 -23.254 1.00 88.50 96 SER A N 1
ATOM 688 C CA . SER A 1 96 ? 13.576 -3.423 -22.258 1.00 88.50 96 SER A CA 1
ATOM 689 C C . SER A 1 96 ? 14.059 -3.165 -20.829 1.00 88.50 96 SER A C 1
ATOM 691 O O . SER A 1 96 ? 13.433 -3.650 -19.886 1.00 88.50 96 SER A O 1
ATOM 693 N N . ALA A 1 97 ? 15.177 -2.452 -20.650 1.00 88.94 97 ALA A N 1
ATOM 694 C CA . ALA A 1 97 ? 15.670 -2.118 -19.328 1.00 88.94 97 ALA A CA 1
ATOM 695 C C . ALA A 1 97 ? 14.682 -1.228 -18.576 1.00 88.94 97 ALA A C 1
ATOM 697 O O . ALA A 1 97 ? 14.218 -0.210 -19.089 1.00 88.94 97 ALA A O 1
ATOM 698 N N . THR A 1 98 ? 14.417 -1.598 -17.330 1.00 84.00 98 THR A N 1
ATOM 699 C CA . T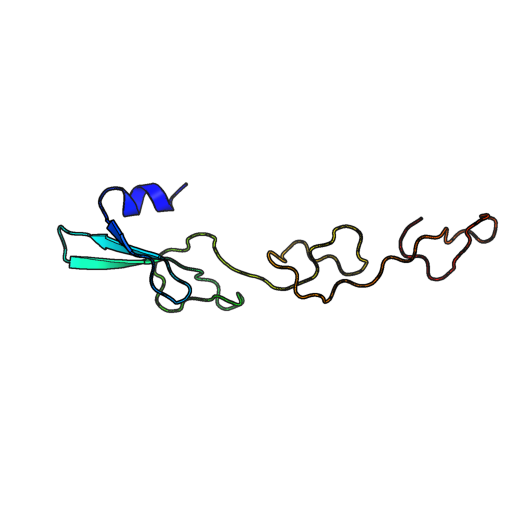HR A 1 98 ? 13.591 -0.828 -16.398 1.00 84.00 98 THR A CA 1
ATOM 700 C C . THR A 1 98 ? 14.439 -0.090 -15.365 1.00 84.00 98 THR A C 1
ATOM 702 O O . THR A 1 98 ? 13.933 0.767 -14.645 1.00 84.00 98 THR A O 1
ATOM 705 N N . ARG A 1 99 ? 15.750 -0.364 -15.331 1.00 82.62 99 ARG A N 1
ATOM 706 C CA . ARG A 1 99 ? 16.729 0.310 -14.478 1.00 82.62 99 ARG A CA 1
ATOM 707 C C . ARG A 1 99 ? 18.076 0.433 -15.187 1.00 82.62 99 ARG A C 1
ATOM 709 O O . ARG A 1 99 ? 18.622 -0.573 -15.624 1.00 82.62 99 ARG A O 1
ATOM 716 N N . SER A 1 100 ? 18.609 1.652 -15.265 1.00 78.81 100 SER A N 1
ATOM 717 C CA . SER A 1 100 ? 19.930 1.947 -15.854 1.00 78.81 100 SER A CA 1
ATOM 718 C C . SER A 1 100 ? 21.099 1.695 -14.915 1.00 78.81 100 SER A C 1
ATOM 720 O O . SER A 1 100 ? 20.937 1.932 -13.696 1.00 78.81 100 SER A O 1
#

pLDDT: mean 82.07, std 15.29, range [49.22, 97.56]

Secondary structure (DSSP, 8-state):
--HHHHSTTSEEEE-SSS-EEEEETTTTEEEEESB--TTSTTB-TT-SB--S----EE---TTSTT--TT-SEE-S-PPPP-B-BSSTTSTTB-TT-SB-